Protein AF-A0A132I0T8-F1 (afdb_monomer_lite)

Sequence (85 aa):
MKVTILIETQTKAAYRAIRPVLVAHIAGYIGVCGYTFSATINQADFASLVDVVNNAAQRAGVHPAEYTINTVQPISRNPVGVTRP

Radius of gyration: 15.46 Å; chains: 1; bounding box: 29×32×51 Å

Structure (mmCIF, N/CA/C/O backbone):
data_AF-A0A132I0T8-F1
#
_entry.id   AF-A0A132I0T8-F1
#
loop_
_atom_site.group_PDB
_atom_site.id
_atom_site.type_symbol
_atom_site.label_atom_id
_atom_site.label_alt_id
_atom_site.label_comp_id
_atom_site.label_asym_id
_atom_site.label_entity_id
_atom_site.label_seq_id
_atom_site.pdbx_PDB_ins_code
_atom_site.Cartn_x
_atom_site.Cartn_y
_atom_site.Cartn_z
_atom_site.occupancy
_atom_site.B_iso_or_equiv
_atom_site.auth_seq_id
_atom_site.auth_comp_id
_atom_site.auth_asym_id
_atom_site.auth_atom_id
_atom_site.pdbx_PDB_model_num
ATOM 1 N N . MET A 1 1 ? -12.818 2.428 15.065 1.00 78.44 1 MET A N 1
ATOM 2 C CA . MET A 1 1 ? -12.249 1.060 15.050 1.00 78.44 1 MET A CA 1
ATOM 3 C C . MET A 1 1 ? -10.919 1.097 14.308 1.00 78.44 1 MET A C 1
ATOM 5 O O . MET A 1 1 ? -10.826 1.823 13.322 1.00 78.44 1 MET A O 1
ATOM 9 N N . LYS A 1 2 ? -9.890 0.392 14.795 1.00 81.56 2 LYS A N 1
ATOM 10 C CA . LYS A 1 2 ? -8.610 0.256 14.080 1.00 81.56 2 LYS A CA 1
ATOM 11 C C . LYS A 1 2 ? -8.640 -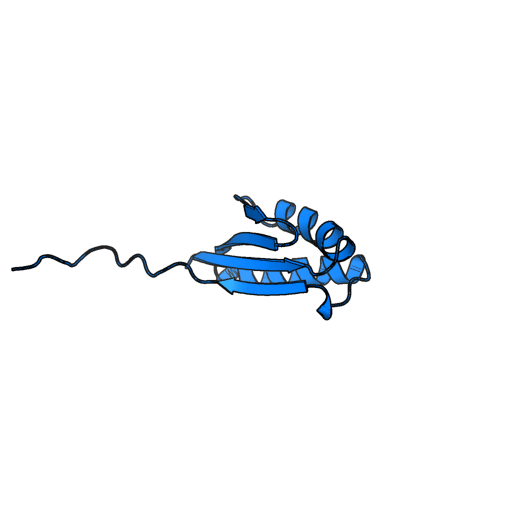1.004 13.221 1.00 81.56 2 LYS A C 1
ATOM 13 O O . LYS A 1 2 ? -9.184 -2.015 13.656 1.00 81.56 2 LYS A O 1
ATOM 18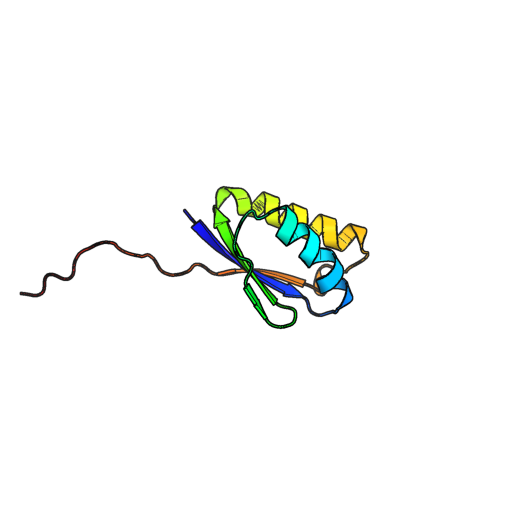 N N . VAL A 1 3 ? -8.072 -0.925 12.027 1.00 83.44 3 VAL A N 1
ATOM 19 C CA . VAL A 1 3 ? -7.949 -2.039 11.083 1.00 83.44 3 VAL A CA 1
ATOM 20 C C . VAL A 1 3 ? -6.491 -2.191 10.688 1.00 83.44 3 VAL A C 1
ATOM 22 O O . VAL A 1 3 ? -5.748 -1.208 10.646 1.00 83.44 3 VAL A O 1
ATOM 25 N N . THR A 1 4 ? -6.081 -3.418 10.398 1.00 85.38 4 THR A N 1
ATOM 26 C CA . THR A 1 4 ? -4.795 -3.656 9.754 1.00 85.38 4 THR A CA 1
ATOM 27 C C . THR A 1 4 ? -5.024 -3.730 8.254 1.00 85.38 4 THR A C 1
ATOM 29 O O . THR A 1 4 ? -6.015 -4.279 7.775 1.00 85.38 4 THR A O 1
ATOM 32 N N . ILE A 1 5 ? -4.128 -3.112 7.506 1.00 86.31 5 ILE A N 1
ATOM 33 C CA . ILE A 1 5 ? -4.075 -3.200 6.057 1.00 86.31 5 ILE A CA 1
ATOM 34 C C . ILE A 1 5 ? -2.841 -3.995 5.665 1.00 86.31 5 ILE A C 1
ATOM 36 O O . ILE A 1 5 ? -1.809 -3.928 6.336 1.00 86.31 5 ILE A O 1
ATOM 40 N N . LEU A 1 6 ? -2.964 -4.731 4.574 1.00 88.19 6 LEU A N 1
ATOM 41 C CA . LEU A 1 6 ? -1.899 -5.438 3.894 1.00 88.19 6 LEU A CA 1
ATOM 42 C C . LEU A 1 6 ? -1.857 -4.933 2.457 1.00 88.19 6 LEU A C 1
ATOM 44 O O . LEU A 1 6 ? -2.859 -4.976 1.749 1.00 88.19 6 LEU A O 1
ATOM 48 N N . ILE A 1 7 ? -0.706 -4.414 2.049 1.00 88.31 7 ILE A N 1
ATOM 49 C CA . ILE A 1 7 ? -0.466 -3.942 0.690 1.00 88.31 7 ILE A CA 1
ATOM 50 C C . ILE A 1 7 ? 0.606 -4.818 0.086 1.00 88.31 7 ILE A C 1
ATOM 52 O O . ILE A 1 7 ? 1.737 -4.833 0.562 1.00 88.31 7 ILE A O 1
ATOM 56 N N . GLU A 1 8 ? 0.256 -5.531 -0.967 1.00 89.81 8 GLU A N 1
ATOM 57 C CA . GLU A 1 8 ? 1.157 -6.433 -1.669 1.00 89.81 8 GLU A CA 1
ATOM 58 C C . GLU A 1 8 ? 1.526 -5.808 -2.998 1.00 89.81 8 GLU A C 1
ATOM 60 O O . GLU A 1 8 ? 0.647 -5.422 -3.760 1.00 89.81 8 GLU A O 1
ATOM 65 N N . THR A 1 9 ? 2.819 -5.700 -3.279 1.00 89.62 9 THR A N 1
ATOM 66 C CA . THR A 1 9 ? 3.316 -5.246 -4.578 1.00 89.62 9 THR A CA 1
ATOM 67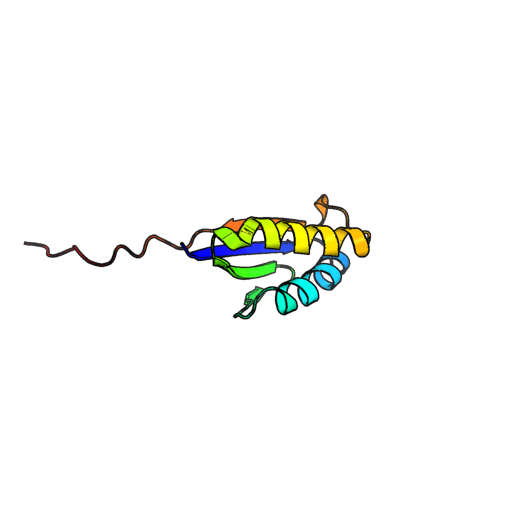 C C . THR A 1 9 ? 3.937 -6.424 -5.321 1.00 89.62 9 THR A C 1
ATOM 69 O O . THR A 1 9 ? 4.636 -7.244 -4.735 1.00 89.62 9 THR A O 1
ATOM 72 N N . GLN A 1 10 ? 3.659 -6.534 -6.616 1.00 87.88 10 GLN A N 1
ATOM 73 C CA . GLN A 1 10 ? 4.113 -7.639 -7.467 1.00 87.88 10 GLN A CA 1
ATOM 74 C C . GLN A 1 10 ? 5.462 -7.332 -8.125 1.00 87.88 10 GLN A C 1
ATOM 76 O O . GLN A 1 10 ? 6.180 -8.233 -8.555 1.00 87.88 10 GLN A O 1
ATOM 81 N N . THR A 1 11 ? 5.833 -6.050 -8.197 1.00 88.62 11 THR A N 1
ATOM 82 C CA . THR A 1 11 ? 7.065 -5.597 -8.843 1.00 88.62 11 THR A CA 1
ATOM 83 C C . THR A 1 11 ? 7.880 -4.676 -7.942 1.00 88.62 11 THR A C 1
ATOM 85 O O . THR A 1 11 ? 7.377 -3.960 -7.072 1.00 88.62 11 THR A O 1
ATOM 88 N N . LYS A 1 12 ? 9.192 -4.640 -8.195 1.00 87.81 12 LYS A N 1
ATOM 89 C CA . LYS A 1 12 ? 10.120 -3.735 -7.502 1.00 87.81 12 LYS A CA 1
ATOM 90 C C . LYS A 1 12 ? 9.808 -2.258 -7.770 1.00 87.81 12 LYS A C 1
ATOM 92 O O . LYS A 1 12 ? 10.111 -1.416 -6.923 1.00 87.81 12 LYS A O 1
ATOM 97 N N . ALA A 1 13 ? 9.237 -1.944 -8.935 1.00 86.69 13 ALA A N 1
ATOM 98 C CA . ALA A 1 13 ? 8.808 -0.596 -9.292 1.00 86.69 13 ALA A CA 1
ATOM 99 C C . ALA A 1 13 ? 7.624 -0.155 -8.419 1.00 86.69 13 ALA A C 1
ATOM 101 O O . ALA A 1 13 ? 7.722 0.876 -7.750 1.00 86.69 13 ALA A O 1
ATOM 102 N N . ALA A 1 14 ? 6.585 -0.993 -8.317 1.00 87.31 14 ALA A N 1
ATOM 103 C CA . ALA A 1 14 ? 5.441 -0.771 -7.435 1.00 87.31 14 ALA A CA 1
ATOM 104 C C . ALA A 1 14 ? 5.868 -0.595 -5.968 1.00 87.31 14 ALA A C 1
ATOM 106 O O . ALA A 1 14 ? 5.502 0.391 -5.326 1.00 87.31 14 ALA A O 1
ATOM 107 N N . TYR A 1 15 ? 6.741 -1.474 -5.464 1.00 88.38 15 TYR A N 1
ATOM 108 C CA . TYR A 1 15 ? 7.297 -1.367 -4.111 1.00 88.38 15 TYR A CA 1
ATOM 109 C C . TYR A 1 15 ? 7.981 -0.015 -3.853 1.00 88.38 15 TYR A C 1
ATOM 111 O O . TYR A 1 15 ? 7.750 0.624 -2.824 1.00 88.38 15 TYR A O 1
ATOM 119 N N . ARG A 1 16 ? 8.835 0.440 -4.783 1.00 87.75 16 ARG A N 1
ATOM 120 C CA . ARG A 1 16 ? 9.584 1.701 -4.644 1.00 87.75 16 ARG A CA 1
ATOM 121 C C . ARG A 1 16 ? 8.691 2.934 -4.720 1.00 87.75 16 ARG A C 1
ATOM 123 O O . ARG A 1 16 ? 8.998 3.912 -4.044 1.00 87.75 16 ARG A O 1
ATOM 130 N N . ALA A 1 17 ? 7.620 2.881 -5.507 1.00 88.56 17 ALA A N 1
ATOM 131 C CA . ALA A 1 17 ? 6.657 3.969 -5.623 1.00 88.56 17 ALA A CA 1
ATOM 132 C C . ALA A 1 17 ? 5.792 4.104 -4.361 1.00 88.56 17 ALA A C 1
ATOM 134 O O . ALA A 1 17 ? 5.625 5.200 -3.830 1.00 88.56 17 ALA A O 1
ATOM 135 N N . ILE A 1 18 ? 5.283 2.981 -3.851 1.00 88.56 18 ILE A N 1
ATOM 136 C CA . ILE A 1 18 ? 4.253 2.959 -2.806 1.00 88.56 18 ILE A CA 1
ATOM 137 C C . ILE A 1 18 ? 4.852 3.096 -1.395 1.00 88.56 18 ILE A C 1
ATOM 139 O O . ILE A 1 18 ? 4.316 3.828 -0.559 1.00 88.56 18 ILE A O 1
ATOM 143 N N . ARG A 1 19 ? 6.004 2.462 -1.122 1.00 86.31 19 ARG A N 1
ATOM 144 C CA . ARG A 1 19 ? 6.652 2.470 0.204 1.00 86.31 19 ARG A CA 1
ATOM 145 C C . ARG A 1 19 ? 6.862 3.861 0.819 1.00 86.31 19 ARG A C 1
ATOM 147 O O . ARG A 1 19 ? 6.462 4.041 1.967 1.00 86.31 19 ARG A O 1
ATOM 154 N N . PRO A 1 20 ? 7.529 4.826 0.153 1.00 86.88 20 PRO A N 1
ATOM 155 C CA . PRO A 1 20 ? 7.836 6.110 0.783 1.00 86.88 20 PRO A CA 1
ATOM 156 C C . PRO A 1 20 ? 6.568 6.891 1.132 1.00 86.88 20 PRO A C 1
ATOM 158 O O . PRO A 1 20 ? 6.531 7.569 2.154 1.00 86.88 20 PRO A O 1
ATOM 161 N N . VAL A 1 21 ? 5.519 6.754 0.320 1.00 86.50 21 VAL A N 1
ATOM 162 C CA . VAL A 1 21 ? 4.255 7.460 0.526 1.00 86.50 21 VAL A CA 1
ATOM 163 C C . VAL A 1 21 ? 3.470 6.845 1.687 1.00 86.50 21 VAL A C 1
ATOM 165 O O . VAL A 1 21 ? 2.959 7.582 2.524 1.00 86.50 21 VAL A O 1
ATOM 168 N N . LEU A 1 22 ? 3.461 5.514 1.818 1.00 84.12 22 LEU A N 1
ATOM 169 C CA . LEU A 1 22 ? 2.893 4.841 2.994 1.00 84.12 22 LEU A CA 1
ATOM 170 C C . LEU A 1 22 ? 3.587 5.254 4.293 1.00 84.12 22 LEU A C 1
ATOM 172 O O . LEU A 1 22 ? 2.912 5.557 5.273 1.00 84.12 22 LEU A O 1
ATOM 176 N N . VAL A 1 23 ? 4.922 5.297 4.295 1.00 82.69 23 VAL A N 1
ATOM 177 C CA . VAL A 1 23 ? 5.713 5.720 5.465 1.00 82.69 23 VAL A CA 1
ATOM 178 C C . VAL A 1 23 ? 5.446 7.182 5.824 1.00 82.69 23 VAL A C 1
ATOM 180 O O . VAL A 1 23 ? 5.401 7.517 7.002 1.00 82.69 23 VAL A O 1
ATOM 183 N N . ALA A 1 24 ? 5.244 8.050 4.831 1.00 82.88 24 ALA A N 1
ATOM 184 C CA . ALA A 1 24 ? 4.923 9.453 5.072 1.00 82.88 24 ALA A CA 1
ATOM 185 C C . ALA A 1 24 ? 3.478 9.665 5.561 1.00 82.88 24 ALA A C 1
ATOM 187 O O . ALA A 1 24 ? 3.232 10.566 6.357 1.00 82.88 24 ALA A O 1
ATOM 188 N N . HIS A 1 25 ? 2.525 8.857 5.083 1.00 81.12 25 HIS A N 1
ATOM 189 C CA . HIS A 1 25 ? 1.104 9.007 5.410 1.00 81.12 25 HIS A CA 1
ATOM 190 C C . HIS A 1 25 ? 0.724 8.355 6.748 1.00 81.12 25 HIS A C 1
ATOM 192 O O . HIS A 1 25 ? -0.186 8.825 7.426 1.00 81.12 25 HIS A O 1
ATOM 198 N N . ILE A 1 26 ? 1.418 7.287 7.151 1.00 80.19 26 ILE A N 1
ATOM 199 C CA . ILE A 1 26 ? 1.132 6.555 8.389 1.00 80.19 26 ILE A CA 1
ATOM 200 C C . ILE A 1 26 ? 2.203 6.875 9.431 1.00 80.19 26 ILE A C 1
ATOM 202 O O . ILE A 1 26 ? 3.329 6.389 9.357 1.00 80.19 26 ILE A O 1
ATOM 206 N N . ALA A 1 27 ? 1.828 7.624 10.468 1.00 65.62 27 ALA A N 1
ATOM 207 C CA . ALA A 1 27 ? 2.677 7.890 11.630 1.00 65.62 27 ALA A CA 1
ATOM 208 C C . ALA A 1 27 ? 2.717 6.682 12.594 1.00 65.62 27 ALA A C 1
ATOM 210 O O . ALA A 1 27 ? 2.264 6.760 13.737 1.00 65.62 27 ALA A O 1
ATOM 211 N N . GLY A 1 28 ? 3.200 5.527 12.124 1.00 64.69 28 GLY A N 1
ATOM 212 C CA . GLY A 1 28 ? 3.172 4.278 12.887 1.00 64.69 28 GLY A CA 1
ATOM 213 C C . GLY A 1 28 ? 4.089 3.182 12.346 1.00 64.69 28 GLY A C 1
ATOM 214 O O . GLY A 1 28 ? 4.843 3.375 11.395 1.00 64.69 28 GLY A O 1
ATOM 215 N N . TYR A 1 29 ? 4.036 2.010 12.982 1.00 60.47 29 TYR A N 1
ATOM 216 C CA . TYR A 1 29 ? 4.846 0.866 12.576 1.00 60.47 29 TYR A CA 1
ATOM 217 C C . TYR A 1 29 ? 4.328 0.277 11.260 1.00 60.47 29 TYR A C 1
ATOM 219 O O . TYR A 1 29 ? 3.167 -0.129 11.171 1.00 60.47 29 TYR A O 1
ATOM 227 N N . ILE A 1 30 ? 5.209 0.204 10.263 1.00 73.94 30 ILE A N 1
ATOM 228 C CA . ILE A 1 30 ? 4.963 -0.489 9.000 1.00 73.94 30 ILE A CA 1
ATOM 229 C C . ILE A 1 30 ? 5.810 -1.757 9.006 1.00 73.94 30 ILE A C 1
ATOM 231 O O . ILE A 1 30 ? 7.038 -1.694 8.918 1.00 73.94 30 ILE A O 1
ATOM 235 N N . GLY A 1 31 ? 5.156 -2.912 9.122 1.00 71.62 31 GLY A N 1
ATOM 236 C CA . GLY A 1 31 ? 5.818 -4.201 8.966 1.00 71.62 31 GLY A CA 1
ATOM 237 C C . GLY A 1 31 ? 6.089 -4.446 7.487 1.00 71.62 31 GLY A C 1
ATOM 238 O O . GLY A 1 31 ? 5.158 -4.396 6.685 1.00 71.62 31 GLY A O 1
ATOM 239 N N . VAL A 1 32 ? 7.345 -4.700 7.122 1.00 75.25 32 VAL A N 1
ATOM 240 C CA . VAL A 1 32 ? 7.743 -4.985 5.736 1.00 75.25 32 VAL A CA 1
ATOM 241 C C . VAL A 1 32 ? 8.275 -6.408 5.654 1.00 75.25 32 VAL A C 1
ATOM 243 O O . VAL A 1 32 ? 9.203 -6.765 6.378 1.00 75.25 32 VAL A O 1
ATOM 246 N N . CYS A 1 33 ? 7.714 -7.205 4.750 1.00 78.06 33 CYS A N 1
ATOM 247 C CA . CYS A 1 33 ? 8.224 -8.530 4.418 1.00 78.06 33 CYS A CA 1
ATOM 248 C C . CYS A 1 33 ? 8.277 -8.659 2.893 1.00 78.06 33 CYS A C 1
ATOM 250 O O . CYS A 1 33 ? 7.245 -8.750 2.232 1.00 78.06 33 CYS A O 1
ATOM 252 N N . GLY A 1 34 ? 9.481 -8.593 2.319 1.00 83.12 34 GLY A N 1
ATOM 253 C CA . GLY A 1 34 ? 9.654 -8.576 0.866 1.00 83.12 34 GLY A CA 1
ATOM 254 C C . GLY A 1 34 ? 8.945 -7.383 0.215 1.00 83.12 34 GLY A C 1
ATOM 255 O O . GLY A 1 34 ? 9.253 -6.233 0.526 1.00 83.12 34 GLY A O 1
ATOM 256 N N . TYR A 1 35 ? 8.002 -7.671 -0.684 1.00 85.38 35 TYR A N 1
ATOM 257 C CA . TYR A 1 35 ? 7.194 -6.675 -1.395 1.00 85.38 35 TYR A CA 1
ATOM 258 C C . TYR A 1 35 ? 5.823 -6.410 -0.750 1.00 85.38 35 TYR A C 1
ATOM 260 O O . TYR A 1 35 ? 4.968 -5.759 -1.357 1.00 85.38 35 TYR A O 1
ATOM 268 N N . THR A 1 36 ? 5.628 -6.872 0.485 1.00 84.00 36 THR A N 1
ATOM 269 C CA . THR A 1 36 ? 4.392 -6.693 1.248 1.00 84.00 36 THR A CA 1
ATOM 270 C C . THR A 1 36 ? 4.594 -5.717 2.405 1.00 84.00 36 THR A C 1
ATOM 272 O O . THR A 1 36 ? 5.578 -5.795 3.148 1.00 84.00 36 THR A O 1
ATOM 275 N N . PHE A 1 37 ? 3.632 -4.814 2.580 1.00 85.06 37 PHE A N 1
ATOM 276 C CA . PHE A 1 37 ? 3.544 -3.843 3.665 1.00 85.06 37 PHE A CA 1
ATOM 277 C C . PHE A 1 37 ? 2.345 -4.163 4.547 1.00 85.06 37 PHE A C 1
ATOM 279 O O . PHE A 1 37 ? 1.267 -4.460 4.045 1.00 85.06 37 PHE A O 1
ATOM 286 N N . SER A 1 38 ? 2.507 -4.032 5.856 1.00 85.56 38 SER A N 1
ATOM 287 C CA . SER A 1 38 ? 1.409 -4.105 6.815 1.00 85.56 38 SER A CA 1
ATOM 288 C C . SER A 1 38 ? 1.406 -2.866 7.695 1.00 85.56 38 SER A C 1
ATOM 290 O O . SER A 1 38 ? 2.461 -2.426 8.150 1.00 85.56 38 SER A O 1
ATOM 292 N N . ALA A 1 39 ? 0.232 -2.290 7.931 1.00 82.56 39 ALA A N 1
ATOM 293 C CA . ALA A 1 39 ? 0.087 -1.124 8.796 1.00 82.56 39 ALA A CA 1
ATOM 294 C C . ALA A 1 39 ? -1.245 -1.160 9.541 1.00 82.56 39 ALA A C 1
ATOM 296 O O . ALA A 1 39 ? -2.223 -1.715 9.049 1.00 82.56 39 ALA A O 1
ATOM 297 N N . THR A 1 40 ? -1.294 -0.559 10.729 1.00 85.81 40 THR A N 1
ATOM 298 C CA . THR A 1 40 ? -2.541 -0.416 11.495 1.00 85.81 40 THR A CA 1
ATOM 299 C C . THR A 1 40 ? -3.006 1.031 11.436 1.00 85.81 40 THR A C 1
ATOM 301 O O . THR A 1 40 ? -2.290 1.921 11.889 1.00 85.81 40 THR A O 1
ATOM 304 N N . ILE A 1 41 ? -4.204 1.259 10.903 1.00 83.81 41 ILE A N 1
ATOM 305 C CA . ILE A 1 41 ? -4.796 2.590 10.701 1.00 83.81 41 ILE A CA 1
ATOM 306 C C . ILE A 1 41 ? -6.197 2.654 11.318 1.00 83.81 41 ILE A C 1
ATOM 308 O O . ILE A 1 41 ? -6.789 1.619 11.647 1.00 83.81 41 ILE A O 1
ATOM 312 N N . ASN A 1 42 ? -6.765 3.852 11.477 1.00 85.75 42 ASN A N 1
ATOM 313 C CA . ASN A 1 42 ? -8.193 3.935 11.776 1.00 85.75 42 ASN A CA 1
ATOM 314 C C . ASN A 1 42 ? -8.989 3.603 10.515 1.00 85.75 42 ASN A C 1
ATOM 316 O O . ASN A 1 42 ? -8.609 3.974 9.410 1.00 85.75 42 ASN A O 1
ATOM 320 N N . GLN A 1 43 ? -10.131 2.941 10.684 1.00 83.62 43 GLN A N 1
ATOM 321 C CA . GLN A 1 43 ? -11.000 2.589 9.562 1.00 83.62 43 GLN A CA 1
ATOM 322 C C . GLN A 1 43 ? -11.461 3.815 8.756 1.00 83.62 43 GLN A C 1
ATOM 324 O O . GLN A 1 43 ? -11.613 3.716 7.544 1.00 83.62 43 GLN A O 1
ATOM 329 N N . ALA A 1 44 ? -11.640 4.966 9.412 1.00 85.69 44 ALA A N 1
ATOM 330 C CA . ALA A 1 44 ? -11.987 6.222 8.747 1.00 85.69 44 ALA A CA 1
ATOM 331 C C . ALA A 1 44 ? -10.889 6.712 7.782 1.00 85.69 44 ALA A C 1
ATOM 333 O O . ALA A 1 44 ? -11.199 7.323 6.765 1.00 85.69 44 ALA A O 1
ATOM 334 N N . ASP A 1 45 ? -9.625 6.380 8.059 1.00 84.88 45 ASP A N 1
ATOM 335 C CA . ASP A 1 45 ? -8.468 6.804 7.264 1.00 84.88 45 ASP A CA 1
ATOM 336 C C . ASP A 1 45 ? -8.207 5.863 6.070 1.00 84.88 45 ASP A C 1
ATOM 338 O O . ASP A 1 45 ? -7.342 6.132 5.237 1.00 84.88 45 ASP A O 1
ATOM 342 N N . PHE A 1 46 ? -8.949 4.751 5.957 1.00 85.62 46 PHE A N 1
ATOM 343 C CA . PHE A 1 46 ? -8.722 3.735 4.925 1.00 85.62 46 PHE A CA 1
ATOM 344 C C . PHE A 1 46 ? -8.916 4.271 3.504 1.00 85.62 46 PHE A C 1
ATOM 346 O O . PHE A 1 46 ? -8.068 4.028 2.651 1.00 85.62 46 PHE A O 1
ATOM 353 N N . ALA A 1 47 ? -9.990 5.027 3.256 1.00 87.50 47 ALA A N 1
ATOM 354 C CA . ALA A 1 47 ? -10.256 5.599 1.934 1.00 87.50 47 ALA A CA 1
ATOM 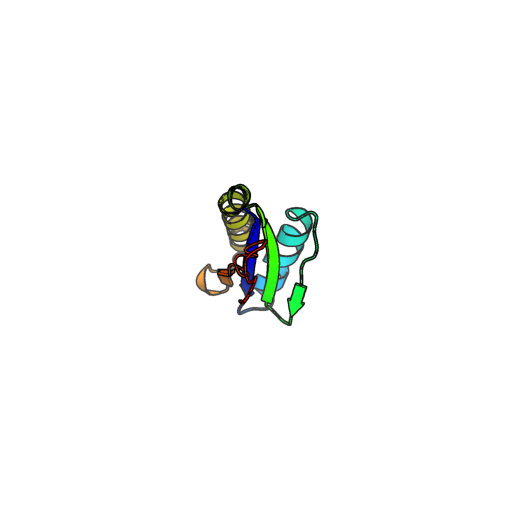355 C C . ALA A 1 47 ? -9.139 6.564 1.498 1.00 87.50 47 ALA A C 1
ATOM 357 O O . ALA A 1 47 ? -8.606 6.428 0.400 1.00 87.50 47 ALA A O 1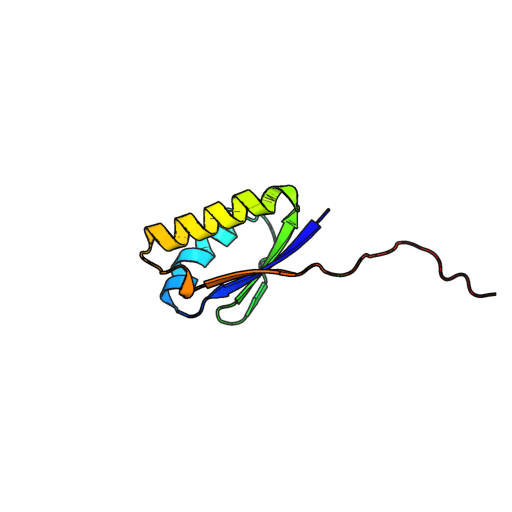
ATOM 358 N N . SER A 1 48 ? -8.707 7.453 2.403 1.00 88.75 48 SER A N 1
ATOM 359 C CA . SER A 1 48 ? -7.571 8.356 2.167 1.00 88.75 48 SER A CA 1
ATOM 360 C C . SER A 1 48 ? -6.298 7.581 1.836 1.00 88.75 48 SER A C 1
ATOM 362 O O . SER A 1 48 ? -5.573 7.926 0.907 1.00 88.75 48 SER A O 1
ATOM 364 N N . LEU A 1 49 ? -6.026 6.501 2.566 1.00 87.25 49 LEU A N 1
ATOM 365 C CA . LEU A 1 49 ? -4.841 5.693 2.320 1.00 87.25 49 LEU A CA 1
ATOM 366 C C . LEU A 1 49 ? -4.878 5.004 0.950 1.00 87.25 49 LEU A C 1
ATOM 368 O O . LEU A 1 49 ? -3.859 4.980 0.260 1.00 87.25 49 LEU A O 1
ATOM 372 N N . VAL A 1 50 ? -6.031 4.465 0.549 1.00 88.12 50 VAL A N 1
ATOM 373 C CA . VAL A 1 50 ? -6.220 3.875 -0.784 1.00 88.12 50 VAL A CA 1
ATOM 374 C C . VAL A 1 50 ? -5.935 4.915 -1.868 1.00 88.12 50 VAL A C 1
ATOM 376 O O . VAL A 1 50 ? -5.156 4.638 -2.779 1.00 88.12 50 VAL A O 1
ATOM 379 N N . ASP A 1 51 ? -6.469 6.130 -1.733 1.00 90.69 51 ASP A N 1
ATOM 380 C CA . ASP A 1 51 ? -6.206 7.219 -2.679 1.00 90.69 51 ASP A CA 1
ATOM 381 C C . ASP A 1 51 ? -4.727 7.596 -2.734 1.00 90.69 51 ASP A C 1
ATOM 383 O O . ASP A 1 51 ? -4.167 7.801 -3.811 1.00 90.69 51 ASP A O 1
ATOM 387 N N . VAL A 1 52 ? -4.061 7.661 -1.585 1.00 89.50 52 VAL A N 1
ATOM 388 C CA . VAL A 1 52 ? -2.635 7.985 -1.492 1.00 89.50 52 VAL A CA 1
ATOM 389 C C . VAL A 1 52 ? -1.773 6.931 -2.195 1.00 89.50 52 VAL A C 1
ATOM 391 O O . VAL A 1 52 ? -0.864 7.286 -2.949 1.00 89.50 52 VAL A O 1
ATOM 394 N N . VAL A 1 53 ? -2.072 5.643 -2.002 1.00 88.81 53 VAL A N 1
ATOM 395 C CA . VAL A 1 53 ? -1.366 4.533 -2.666 1.00 88.81 53 VAL A CA 1
ATOM 396 C C . VAL A 1 53 ? -1.627 4.545 -4.173 1.00 88.81 53 VAL A C 1
ATOM 398 O O . VAL A 1 53 ? -0.680 4.447 -4.955 1.00 88.81 53 VAL A O 1
ATOM 401 N N . ASN A 1 54 ? -2.881 4.738 -4.586 1.00 90.38 54 ASN A N 1
ATOM 402 C CA . ASN A 1 54 ? -3.260 4.795 -5.997 1.00 90.38 54 ASN A CA 1
ATOM 403 C C . ASN A 1 54 ? -2.580 5.966 -6.717 1.00 90.38 54 ASN A C 1
ATOM 405 O O . ASN A 1 54 ? -2.002 5.783 -7.787 1.00 90.38 54 ASN A O 1
ATOM 409 N N . ASN A 1 55 ? -2.578 7.156 -6.108 1.00 90.06 55 ASN A N 1
ATOM 410 C CA . ASN A 1 55 ? -1.888 8.327 -6.650 1.00 90.06 55 ASN A CA 1
ATOM 411 C C . ASN A 1 55 ? -0.373 8.101 -6.751 1.00 90.06 55 ASN A C 1
ATOM 413 O O . ASN A 1 55 ? 0.246 8.487 -7.743 1.00 90.06 55 ASN A O 1
ATOM 417 N N . ALA A 1 56 ? 0.238 7.462 -5.748 1.00 89.19 56 ALA A N 1
ATOM 418 C CA . ALA A 1 56 ? 1.660 7.128 -5.779 1.00 89.19 56 ALA A CA 1
ATOM 419 C C . ALA A 1 56 ? 1.996 6.176 -6.938 1.00 89.19 56 ALA A C 1
ATOM 421 O O . ALA A 1 56 ? 2.964 6.410 -7.665 1.00 89.19 56 ALA A O 1
ATOM 422 N N . ALA A 1 57 ? 1.175 5.143 -7.139 1.00 89.88 57 ALA A N 1
ATOM 423 C CA . ALA A 1 57 ? 1.327 4.196 -8.236 1.00 89.88 57 ALA A CA 1
ATOM 424 C C . ALA A 1 57 ? 1.147 4.870 -9.606 1.00 89.88 57 ALA A C 1
ATOM 426 O O . ALA A 1 57 ? 2.014 4.738 -10.470 1.00 89.88 57 ALA A O 1
ATOM 427 N N . GLN A 1 58 ? 0.087 5.667 -9.784 1.00 91.25 58 GLN A N 1
ATOM 428 C CA . GLN A 1 58 ? -0.179 6.383 -11.037 1.00 91.25 58 GLN A CA 1
ATOM 429 C C . GLN A 1 58 ? 0.955 7.338 -11.418 1.00 91.25 58 GLN A C 1
ATOM 431 O O . GLN A 1 58 ? 1.415 7.321 -12.558 1.00 91.25 58 GLN A O 1
ATOM 436 N N . ARG A 1 59 ? 1.466 8.133 -10.467 1.00 90.31 59 ARG A N 1
ATOM 437 C CA . ARG A 1 59 ? 2.588 9.058 -10.720 1.00 90.31 59 ARG A CA 1
ATOM 438 C C . ARG A 1 59 ? 3.879 8.341 -11.109 1.00 90.31 59 ARG A C 1
ATOM 440 O O . ARG A 1 59 ? 4.722 8.937 -11.771 1.00 90.31 59 ARG A O 1
ATOM 447 N N . ALA A 1 60 ? 4.034 7.089 -10.692 1.00 88.19 60 ALA A N 1
ATOM 448 C CA . ALA A 1 60 ? 5.168 6.247 -11.043 1.00 88.19 60 ALA A CA 1
ATOM 449 C C . ALA A 1 60 ? 4.933 5.397 -12.307 1.00 88.19 60 ALA A C 1
ATOM 451 O O . ALA A 1 60 ? 5.816 4.627 -12.677 1.00 88.19 60 ALA A O 1
ATOM 452 N N . GLY A 1 61 ? 3.768 5.513 -12.960 1.00 91.06 61 GLY A N 1
ATOM 453 C CA . GLY A 1 61 ? 3.406 4.696 -14.122 1.00 91.06 61 GLY A CA 1
ATOM 454 C C . GLY A 1 61 ? 3.174 3.217 -13.794 1.00 91.06 61 GLY A C 1
ATOM 455 O O . GLY A 1 61 ? 3.272 2.377 -14.682 1.00 91.06 61 GLY A O 1
ATOM 456 N N . VAL A 1 62 ? 2.899 2.892 -12.529 1.00 90.81 62 VAL A N 1
ATOM 457 C CA . VAL A 1 62 ? 2.650 1.524 -12.057 1.00 90.81 62 VAL A CA 1
ATOM 458 C C . VAL A 1 62 ? 1.203 1.153 -12.346 1.00 90.81 62 VAL A C 1
ATOM 460 O O . VAL A 1 62 ? 0.277 1.886 -11.981 1.00 90.81 62 VAL A O 1
ATOM 463 N N . HIS A 1 63 ? 0.995 -0.002 -12.972 1.00 88.44 63 HIS A N 1
ATOM 464 C CA . HIS A 1 63 ? -0.351 -0.459 -13.285 1.00 88.44 63 HIS A CA 1
ATOM 465 C C . HIS A 1 63 ? -1.074 -0.935 -12.008 1.00 88.44 63 HIS A C 1
ATOM 467 O O . HIS A 1 63 ? -0.448 -1.580 -11.165 1.00 88.44 63 HIS A O 1
ATOM 473 N N . PRO A 1 64 ? -2.393 -0.709 -11.851 1.00 83.75 64 PRO A N 1
ATOM 474 C CA . PRO A 1 64 ? -3.152 -1.190 -10.688 1.00 83.75 64 PRO A CA 1
ATOM 475 C C . PRO A 1 64 ? -3.078 -2.705 -10.464 1.00 83.75 64 PRO A C 1
ATOM 477 O O . PRO A 1 64 ? -3.256 -3.168 -9.351 1.00 83.75 64 PRO A O 1
ATOM 480 N N . ALA A 1 65 ? -2.782 -3.483 -11.507 1.00 88.62 65 ALA A N 1
ATOM 481 C CA . ALA A 1 65 ? -2.582 -4.931 -11.399 1.00 88.62 65 ALA A CA 1
ATOM 482 C C . ALA A 1 65 ? -1.260 -5.325 -10.708 1.00 88.62 65 ALA A C 1
ATOM 484 O O . ALA A 1 65 ? -1.065 -6.486 -10.359 1.00 88.62 65 ALA A O 1
ATOM 485 N N . GLU A 1 66 ? -0.332 -4.381 -10.528 1.00 88.38 66 GLU A N 1
ATOM 486 C CA . GLU A 1 66 ? 0.966 -4.625 -9.895 1.00 88.38 66 GLU A CA 1
ATOM 487 C C . GLU A 1 66 ? 0.931 -4.466 -8.372 1.00 88.38 66 GLU A C 1
ATOM 489 O O . GLU A 1 66 ? 1.962 -4.643 -7.719 1.00 88.38 66 GLU A O 1
ATOM 494 N N . TYR A 1 67 ? -0.217 -4.126 -7.784 1.00 90.00 67 TYR A N 1
ATOM 495 C CA . TYR A 1 67 ? -0.372 -4.078 -6.338 1.00 90.00 67 TYR A CA 1
ATOM 496 C C . TYR A 1 67 ? -1.802 -4.369 -5.896 1.00 90.00 67 TYR A C 1
ATOM 498 O O . TYR A 1 67 ? -2.759 -4.174 -6.635 1.00 90.00 67 TYR A O 1
ATOM 506 N N . THR A 1 68 ? -1.946 -4.816 -4.655 1.00 90.31 68 THR A N 1
ATOM 507 C CA . THR A 1 68 ? -3.245 -5.107 -4.044 1.00 90.31 68 THR A CA 1
ATOM 508 C C . THR A 1 68 ? -3.292 -4.476 -2.666 1.00 90.31 68 THR A C 1
ATOM 510 O O . THR A 1 68 ? -2.308 -4.542 -1.932 1.00 90.31 68 THR A O 1
ATOM 513 N N . ILE A 1 69 ? -4.422 -3.869 -2.305 1.00 88.75 69 ILE A N 1
ATOM 514 C CA . ILE A 1 69 ? -4.659 -3.294 -0.977 1.00 88.75 69 ILE A CA 1
ATOM 515 C C . ILE A 1 69 ? -5.783 -4.093 -0.327 1.00 88.75 69 ILE A C 1
ATOM 517 O O . ILE A 1 69 ? -6.935 -4.005 -0.742 1.00 88.75 69 ILE A O 1
ATOM 521 N N . ASN A 1 70 ? -5.447 -4.851 0.707 1.00 86.81 70 ASN A N 1
ATOM 522 C CA . ASN A 1 70 ? -6.384 -5.677 1.449 1.00 86.81 70 ASN A CA 1
ATOM 523 C C . ASN A 1 70 ? -6.523 -5.150 2.875 1.00 86.81 70 ASN A C 1
ATOM 525 O O . ASN A 1 70 ? -5.536 -4.915 3.570 1.00 86.81 70 ASN A O 1
ATOM 529 N N . THR A 1 71 ? -7.753 -5.002 3.356 1.00 83.69 71 THR A N 1
ATOM 530 C CA . THR A 1 71 ? -8.001 -4.850 4.792 1.00 83.69 71 THR A CA 1
ATOM 531 C C . THR A 1 71 ? -7.996 -6.225 5.432 1.00 83.69 71 THR A C 1
ATOM 533 O O . THR A 1 71 ? -8.816 -7.074 5.088 1.00 83.69 71 THR A O 1
ATOM 536 N N . VAL A 1 72 ? -7.115 -6.435 6.398 1.00 75.06 72 VAL A N 1
ATOM 537 C CA . VAL A 1 72 ? -7.049 -7.670 7.173 1.00 75.06 72 VAL A CA 1
ATOM 538 C C . VAL A 1 72 ? -7.344 -7.283 8.607 1.00 75.06 72 VAL A C 1
ATOM 540 O O . VAL A 1 72 ? -6.515 -6.697 9.288 1.00 75.06 72 VAL A O 1
ATOM 543 N N . GLN A 1 73 ? -8.570 -7.509 9.063 1.00 66.19 73 GLN A N 1
ATOM 544 C CA . GLN A 1 73 ? -8.940 -7.190 10.441 1.00 66.19 73 GLN A CA 1
ATOM 545 C C . GLN A 1 73 ? -8.208 -8.136 11.411 1.00 66.19 73 GLN A C 1
ATOM 547 O O . GLN A 1 73 ? -8.402 -9.348 11.308 1.00 66.19 73 GLN A O 1
ATOM 552 N N . PRO A 1 74 ? -7.437 -7.654 12.406 1.00 54.72 74 PRO A N 1
ATOM 553 C CA . PRO A 1 74 ? -7.083 -8.482 13.548 1.00 54.72 74 PRO A CA 1
ATOM 554 C C . PRO A 1 74 ? -8.242 -8.457 14.552 1.00 54.72 74 PRO A C 1
ATOM 556 O O . PRO A 1 74 ? -8.590 -7.395 15.060 1.00 54.72 74 PRO A O 1
ATOM 559 N N . ILE A 1 75 ? -8.822 -9.643 14.777 1.00 47.62 75 ILE A N 1
ATOM 560 C CA . ILE A 1 75 ? -9.568 -10.160 15.943 1.00 47.62 75 ILE A CA 1
ATOM 561 C C . ILE A 1 75 ? -10.213 -9.092 16.841 1.00 47.62 75 ILE A C 1
ATOM 563 O O . ILE A 1 75 ? -9.518 -8.323 17.507 1.00 47.62 75 ILE A O 1
ATOM 567 N N . SER A 1 76 ? -11.546 -9.150 16.971 1.00 38.25 76 SER A N 1
ATOM 568 C CA . SER A 1 76 ? -12.250 -8.602 18.134 1.00 38.25 76 SER A CA 1
ATOM 569 C C . SER A 1 76 ? -11.498 -9.011 19.402 1.00 38.25 76 SER A C 1
ATOM 571 O O . SER A 1 76 ? -11.607 -10.149 19.859 1.00 38.25 76 SER A O 1
ATOM 573 N N . ARG A 1 77 ? -10.720 -8.104 20.002 1.00 44.56 77 ARG A N 1
ATOM 574 C CA . ARG A 1 77 ? -10.488 -8.208 21.437 1.00 44.56 77 ARG A CA 1
ATOM 575 C C . ARG A 1 77 ? -11.850 -7.931 22.047 1.00 44.56 77 ARG A C 1
ATOM 577 O O . ARG A 1 77 ? -12.140 -6.782 22.354 1.00 44.56 77 ARG A O 1
ATOM 584 N N . ASN A 1 78 ? -12.675 -8.965 22.199 1.00 38.47 78 ASN A N 1
ATOM 585 C CA . ASN A 1 78 ? -13.641 -8.962 23.282 1.00 38.47 78 ASN A CA 1
ATOM 586 C C . ASN A 1 78 ? -12.818 -8.717 24.551 1.00 38.47 78 ASN A C 1
ATOM 588 O O . ASN A 1 78 ? -11.974 -9.555 24.888 1.00 38.47 78 ASN A O 1
ATOM 592 N N . PRO A 1 79 ? -12.994 -7.591 25.254 1.00 53.75 79 PRO A N 1
ATOM 593 C CA . PRO A 1 79 ? -12.601 -7.543 26.639 1.00 53.75 79 PRO A CA 1
ATOM 594 C C . PRO A 1 79 ? -13.687 -8.293 27.422 1.00 53.75 79 PRO A C 1
ATOM 596 O O . PRO A 1 79 ? -14.856 -7.935 27.345 1.00 53.75 79 PRO A O 1
ATOM 599 N N . VAL A 1 80 ? -13.270 -9.282 28.215 1.00 47.59 80 VAL A N 1
ATOM 600 C CA . VAL A 1 80 ? -14.024 -9.848 29.351 1.00 47.59 80 VAL A CA 1
ATOM 601 C C . VAL A 1 80 ? -15.145 -10.844 29.011 1.00 47.59 80 VAL A C 1
ATOM 603 O O . VAL A 1 80 ? -16.069 -10.556 28.259 1.00 47.59 80 VAL A O 1
ATOM 606 N N . GLY A 1 81 ? -15.092 -12.011 29.670 1.00 46.59 81 GLY A N 1
ATOM 607 C CA . GLY A 1 81 ? -16.273 -12.853 29.873 1.00 46.59 81 GLY A CA 1
ATO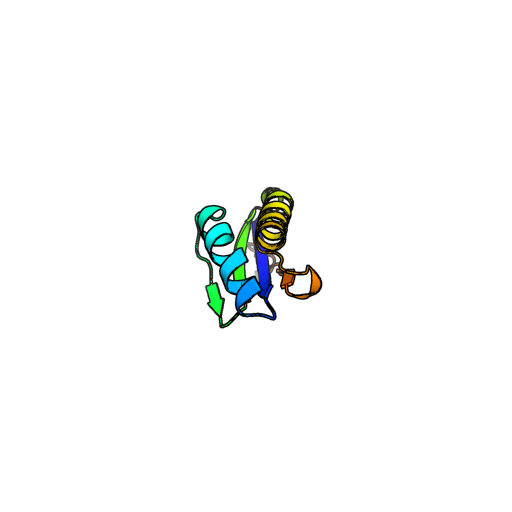M 608 C C . GLY A 1 81 ? -16.094 -14.358 29.687 1.00 46.59 81 GLY A C 1
ATOM 609 O O . GLY A 1 81 ? -16.952 -14.976 29.072 1.00 46.59 81 GLY A O 1
ATOM 610 N N . VAL A 1 82 ? -15.033 -14.975 30.217 1.00 46.00 82 VAL A N 1
ATOM 611 C CA . VAL A 1 82 ? -15.088 -16.419 30.519 1.00 46.00 82 VAL A CA 1
ATOM 612 C C . VAL A 1 82 ? -14.836 -16.622 32.009 1.00 46.00 82 VAL A C 1
ATOM 614 O O . VAL A 1 82 ? -13.815 -17.153 32.430 1.00 46.00 82 VAL A O 1
ATOM 617 N N . THR A 1 83 ? -15.774 -16.151 32.830 1.00 48.81 83 THR A N 1
ATOM 618 C CA . THR A 1 83 ? -15.994 -16.749 34.148 1.00 48.81 83 THR A CA 1
ATOM 619 C C . THR A 1 83 ? -16.666 -18.087 33.869 1.00 48.81 83 THR A C 1
ATOM 621 O O . THR A 1 83 ? -17.810 -18.126 33.419 1.00 48.81 83 THR A O 1
ATOM 624 N N . ARG A 1 84 ? -15.923 -19.181 34.019 1.00 42.81 84 ARG A N 1
ATOM 625 C CA . ARG A 1 84 ? -16.471 -20.531 33.895 1.00 42.81 84 ARG A CA 1
ATOM 626 C C . ARG A 1 84 ? -16.923 -20.992 35.295 1.00 42.81 84 ARG A C 1
ATOM 628 O O . ARG A 1 84 ? -16.169 -20.729 36.233 1.00 42.81 84 ARG A O 1
ATOM 635 N N . PRO A 1 85 ? -18.129 -21.575 35.436 1.00 55.84 85 PRO A N 1
ATOM 636 C CA . PRO A 1 85 ? -18.643 -22.097 36.705 1.00 55.84 85 PRO A CA 1
ATOM 637 C C . PRO A 1 85 ? -17.827 -23.282 37.227 1.00 55.84 85 PRO A C 1
ATOM 639 O O . PRO A 1 85 ? -17.184 -23.971 36.396 1.00 55.84 85 PRO A O 1
#

pLDDT: mean 79.42, std 14.55, range [38.25, 91.25]

Secondary structure (DSSP, 8-state):
-EEEEEEEESSHHHHHHHHHHHHHH--S-EEEETTEEEEEEEGGGHHHHHHHHHHHHHHTT--GGGEEEEEE-------S-----

Foldseek 3Di:
DKWKKKKAFQDPLLLVQQVVQCPVVDPDDWDDDPRMTMDIDRPVCVVVSVVSSVVSCVVSVHDPVRMDMDTDGPDPPPPDDPPDD